Protein AF-A0A1J7IK59-F1 (afdb_monomer_lite)

Foldseek 3Di:
DVQQPDPDAPDWDADPVGDTDHPVQVVCCVVPVDGDDNVPDDNDDDDDPDDPDDPPDDDD

Radius of gyration: 13.58 Å; chains: 1; bounding box: 26×34×31 Å

Organism: NCBI:txid1408157

Structure (mmCIF, N/CA/C/O backbone):
data_AF-A0A1J7IK59-F1
#
_entry.id   AF-A0A1J7IK59-F1
#
loop_
_atom_site.group_PDB
_atom_site.id
_atom_site.type_symbol
_atom_site.label_atom_id
_atom_site.label_alt_id
_atom_site.label_comp_id
_atom_site.label_asym_id
_atom_site.label_entity_id
_atom_site.label_seq_id
_atom_site.pdbx_PDB_ins_code
_atom_site.Cartn_x
_atom_site.Cartn_y
_atom_site.Cartn_z
_atom_site.occupancy
_atom_site.B_iso_or_equiv
_atom_site.auth_se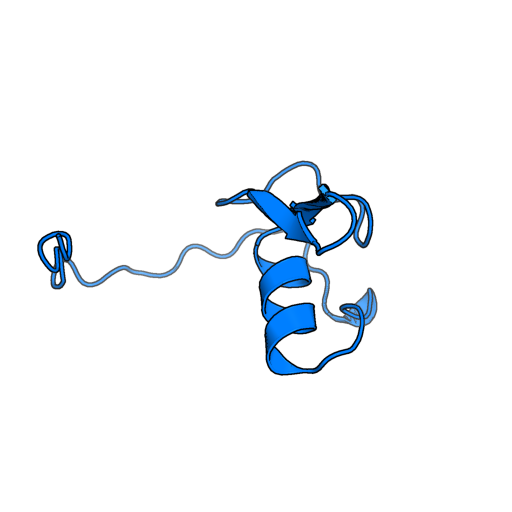q_id
_atom_site.auth_comp_id
_atom_site.auth_asym_id
_atom_site.auth_atom_id
_atom_site.pdbx_PDB_model_num
ATOM 1 N N . CYS A 1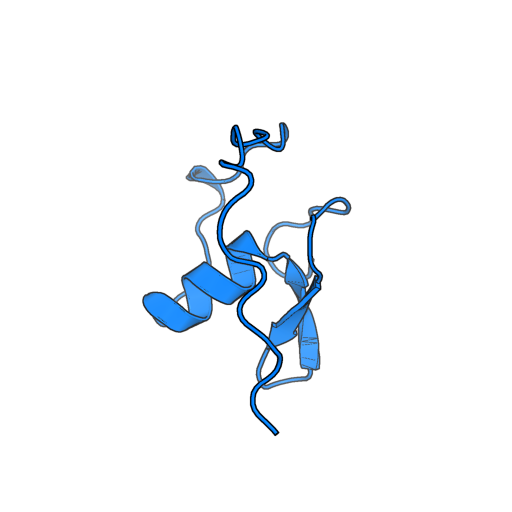 1 ? 4.447 3.847 -0.905 1.00 91.69 1 CYS A N 1
ATOM 2 C CA . CYS A 1 1 ? 3.871 2.961 -1.944 1.00 91.69 1 CYS A CA 1
ATOM 3 C C . CYS A 1 1 ? 4.194 3.575 -3.292 1.00 91.69 1 CYS A C 1
ATOM 5 O O . CYS A 1 1 ? 3.754 4.700 -3.500 1.00 91.69 1 CYS A O 1
ATOM 7 N N . GLY A 1 2 ? 4.930 2.881 -4.162 1.00 91.12 2 GLY A N 1
ATOM 8 C CA . GLY A 1 2 ? 5.324 3.408 -5.477 1.00 91.12 2 GLY A CA 1
ATOM 9 C C . GLY A 1 2 ? 4.142 3.722 -6.402 1.00 91.12 2 GLY A C 1
ATOM 10 O O . GLY A 1 2 ? 4.213 4.642 -7.199 1.00 91.12 2 GLY A O 1
ATOM 11 N N . ASN A 1 3 ? 3.011 3.026 -6.238 1.00 91.38 3 ASN A N 1
ATOM 12 C CA . ASN A 1 3 ? 1.836 3.219 -7.090 1.00 91.38 3 ASN A CA 1
ATOM 13 C C . ASN A 1 3 ? 0.882 4.322 -6.593 1.00 91.38 3 ASN A C 1
ATOM 15 O O . ASN A 1 3 ? 0.575 5.261 -7.316 1.00 91.38 3 ASN A O 1
ATOM 19 N N . CYS A 1 4 ? 0.388 4.212 -5.356 1.00 91.81 4 CYS A N 1
ATOM 20 C CA . CYS A 1 4 ? -0.676 5.093 -4.861 1.00 91.81 4 CYS A CA 1
ATOM 21 C C . CYS A 1 4 ? -0.212 6.140 -3.847 1.00 91.81 4 CYS A C 1
ATOM 23 O O . CYS A 1 4 ? -1.063 6.715 -3.177 1.00 91.81 4 CYS A O 1
ATOM 25 N N . THR A 1 5 ? 1.102 6.310 -3.660 1.00 92.88 5 THR A N 1
ATOM 26 C CA . THR A 1 5 ? 1.752 7.253 -2.723 1.00 92.88 5 THR A CA 1
ATOM 27 C C . THR A 1 5 ? 1.319 7.179 -1.254 1.00 92.88 5 THR A C 1
ATOM 29 O O . THR A 1 5 ? 1.795 7.964 -0.438 1.00 92.88 5 THR A O 1
ATOM 32 N N . THR A 1 6 ? 0.495 6.198 -0.857 1.00 92.00 6 THR A N 1
ATOM 33 C CA . THR A 1 6 ? 0.170 6.013 0.562 1.00 92.00 6 THR A CA 1
ATOM 34 C C . THR A 1 6 ? 1.435 5.743 1.375 1.00 92.00 6 THR A C 1
ATOM 36 O O . THR A 1 6 ? 2.301 4.952 0.968 1.00 92.00 6 THR A O 1
ATOM 39 N N . GLN A 1 7 ? 1.504 6.394 2.533 1.00 92.56 7 GLN A N 1
ATOM 40 C CA . GLN A 1 7 ? 2.533 6.205 3.554 1.00 92.56 7 GLN A CA 1
ATOM 41 C C . GLN A 1 7 ? 2.048 5.282 4.678 1.00 92.56 7 GLN A C 1
ATOM 43 O O . GLN A 1 7 ? 2.850 4.754 5.440 1.00 92.56 7 GLN A O 1
ATOM 48 N N . VAL A 1 8 ? 0.735 5.040 4.756 1.00 92.19 8 VAL A N 1
ATOM 49 C CA . VAL A 1 8 ? 0.123 4.201 5.785 1.00 92.19 8 VAL A CA 1
ATOM 50 C C . VAL A 1 8 ? -0.507 2.982 5.124 1.00 92.19 8 VAL A C 1
ATOM 52 O O . VAL A 1 8 ? -1.307 3.076 4.191 1.00 92.19 8 VAL A O 1
ATOM 55 N N . THR A 1 9 ? -0.131 1.802 5.598 1.00 93.75 9 THR A N 1
ATOM 56 C CA . THR A 1 9 ? -0.706 0.527 5.166 1.00 93.75 9 THR A CA 1
ATOM 57 C C . THR A 1 9 ? -0.553 -0.487 6.295 1.00 93.75 9 THR A C 1
ATOM 59 O O . THR A 1 9 ? 0.471 -0.482 6.973 1.00 93.75 9 THR A O 1
ATOM 62 N N . PRO A 1 10 ? -1.531 -1.381 6.517 1.00 92.12 10 PRO A N 1
ATOM 63 C CA . PRO A 1 10 ? -1.411 -2.417 7.545 1.00 92.12 10 PRO A CA 1
ATOM 64 C C . PRO A 1 10 ? -0.344 -3.474 7.219 1.00 92.12 10 PRO A C 1
ATOM 66 O O . PRO A 1 10 ? 0.060 -4.222 8.101 1.00 92.12 10 PRO A O 1
ATOM 69 N N . LEU A 1 11 ? 0.070 -3.574 5.953 1.00 94.44 11 LEU A N 1
ATOM 70 C CA . LEU A 1 11 ? 1.117 -4.478 5.483 1.00 94.44 11 LEU A CA 1
ATOM 71 C C . LEU A 1 11 ? 1.780 -3.873 4.240 1.00 94.44 11 LEU A C 1
ATOM 73 O O . LEU A 1 11 ? 1.083 -3.404 3.334 1.00 94.44 11 LEU A O 1
ATOM 77 N N . TRP A 1 12 ? 3.107 -3.883 4.196 1.00 95.44 12 TRP A N 1
ATOM 78 C CA . TRP A 1 12 ? 3.876 -3.543 3.001 1.00 95.44 12 TRP A CA 1
ATOM 79 C C . TRP A 1 12 ? 4.111 -4.799 2.163 1.00 95.44 12 TRP A C 1
ATOM 81 O O . TRP A 1 12 ? 4.341 -5.883 2.697 1.00 95.44 12 TRP A O 1
ATOM 91 N N . ARG A 1 13 ? 4.013 -4.659 0.846 1.00 95.75 13 ARG A N 1
ATOM 92 C CA . ARG A 1 13 ? 4.287 -5.700 -0.147 1.00 95.75 13 ARG A CA 1
ATOM 93 C C . ARG A 1 13 ? 5.414 -5.228 -1.061 1.00 95.75 13 ARG A C 1
ATOM 95 O O . ARG A 1 13 ? 5.692 -4.034 -1.120 1.00 95.75 13 ARG A O 1
ATOM 102 N N . ARG A 1 14 ? 6.031 -6.167 -1.769 1.00 94.94 14 ARG A N 1
ATOM 103 C CA . ARG A 1 14 ? 6.974 -5.900 -2.857 1.00 94.94 14 ARG A CA 1
ATOM 104 C C . ARG A 1 14 ? 6.402 -6.475 -4.144 1.00 94.94 14 ARG A C 1
ATOM 106 O O . ARG A 1 14 ? 5.701 -7.490 -4.076 1.00 94.94 14 ARG A O 1
ATOM 113 N N . ASP A 1 15 ? 6.628 -5.809 -5.264 1.00 88.06 15 ASP A N 1
ATOM 114 C CA . ASP A 1 15 ? 6.375 -6.403 -6.576 1.00 88.06 15 ASP A CA 1
ATOM 115 C C . ASP A 1 15 ? 7.555 -7.282 -7.029 1.00 88.06 15 ASP A C 1
ATOM 117 O O . ASP A 1 15 ? 8.437 -7.609 -6.230 1.00 88.06 15 ASP A O 1
ATOM 121 N N . ALA A 1 16 ? 7.520 -7.727 -8.287 1.00 88.25 16 ALA A N 1
ATOM 122 C CA . ALA A 1 16 ? 8.558 -8.574 -8.869 1.00 88.25 16 ALA A CA 1
ATOM 123 C C . ALA A 1 16 ? 9.897 -7.841 -9.058 1.00 88.25 16 ALA A C 1
ATOM 125 O O . ALA A 1 16 ? 10.941 -8.485 -9.032 1.00 88.25 16 ALA A O 1
ATOM 126 N N . GLU A 1 17 ? 9.863 -6.517 -9.212 1.00 89.44 17 GLU A N 1
ATOM 127 C CA . GLU A 1 17 ? 11.047 -5.662 -9.354 1.00 89.44 17 GLU A CA 1
ATOM 128 C C . GLU A 1 17 ? 11.636 -5.274 -7.986 1.00 89.44 17 GLU A C 1
ATOM 130 O O . GLU A 1 17 ? 12.798 -4.895 -7.868 1.00 89.44 17 GLU A O 1
ATOM 135 N N . GLY A 1 18 ? 10.855 -5.465 -6.919 1.00 89.88 18 GLY A N 1
ATOM 136 C CA . GLY A 1 18 ? 11.245 -5.220 -5.537 1.00 89.88 18 GLY A CA 1
ATOM 137 C C . GLY A 1 18 ? 10.708 -3.908 -4.971 1.00 89.88 18 GLY A C 1
ATOM 138 O O . GLY A 1 18 ? 10.992 -3.604 -3.805 1.00 89.88 18 GLY A O 1
ATOM 139 N N . ASP A 1 19 ? 9.900 -3.172 -5.736 1.00 91.19 19 ASP A N 1
ATOM 140 C CA . ASP A 1 19 ? 9.368 -1.876 -5.350 1.00 91.19 19 ASP A CA 1
ATOM 141 C C . ASP A 1 19 ? 8.324 -1.986 -4.230 1.00 91.19 19 ASP A C 1
ATOM 143 O O . ASP A 1 19 ? 7.481 -2.896 -4.200 1.00 91.19 19 ASP A O 1
ATOM 147 N N . PRO A 1 20 ? 8.328 -1.039 -3.273 1.00 94.81 20 PRO A N 1
ATOM 148 C CA . PRO A 1 20 ? 7.423 -1.072 -2.137 1.00 94.81 20 PRO A CA 1
ATOM 149 C C . PRO A 1 20 ? 5.992 -0.674 -2.532 1.00 94.81 20 PRO A C 1
ATOM 151 O O . PRO A 1 20 ? 5.674 0.498 -2.769 1.00 94.81 20 PRO A O 1
ATOM 154 N N . LEU A 1 21 ? 5.070 -1.633 -2.463 1.00 95.81 21 LEU A N 1
ATOM 155 C CA . LEU A 1 21 ? 3.632 -1.441 -2.653 1.00 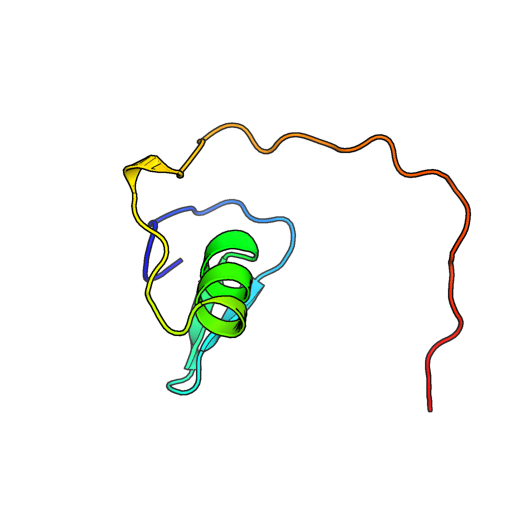95.81 21 LEU A CA 1
ATOM 156 C C . LEU A 1 21 ? 2.864 -1.542 -1.330 1.00 95.81 21 LEU A C 1
ATOM 158 O O . LEU A 1 21 ? 3.221 -2.281 -0.414 1.00 95.81 21 LEU A O 1
ATOM 162 N N . CYS A 1 22 ? 1.754 -0.811 -1.210 1.00 96.38 22 CYS A N 1
ATOM 163 C CA . CYS A 1 22 ? 0.838 -1.010 -0.087 1.00 96.38 22 CYS A CA 1
ATOM 164 C C . CYS A 1 22 ? 0.055 -2.320 -0.245 1.00 96.38 22 CYS A C 1
ATOM 166 O O . CYS A 1 22 ? -0.017 -2.896 -1.334 1.00 96.38 22 CYS A O 1
ATOM 168 N N . ASN A 1 23 ? -0.598 -2.773 0.830 1.00 96.31 23 ASN A N 1
ATOM 169 C CA . ASN A 1 23 ? -1.344 -4.029 0.808 1.00 96.31 23 ASN A CA 1
ATOM 170 C C . ASN A 1 23 ? -2.436 -4.031 -0.271 1.00 96.31 23 ASN A C 1
ATOM 172 O O . ASN A 1 23 ? -2.609 -5.032 -0.955 1.00 96.31 23 ASN A O 1
ATOM 176 N N . ALA A 1 24 ? -3.150 -2.913 -0.437 1.00 94.88 24 ALA A N 1
ATOM 177 C CA . ALA A 1 24 ? -4.215 -2.798 -1.426 1.00 94.88 24 ALA A CA 1
ATOM 178 C C . ALA A 1 24 ? -3.678 -2.855 -2.865 1.00 94.88 24 ALA A C 1
ATOM 180 O O . ALA A 1 24 ? -4.209 -3.614 -3.667 1.00 94.88 24 ALA A O 1
ATOM 181 N N . CYS A 1 25 ? -2.618 -2.103 -3.187 1.00 94.81 25 CYS A N 1
ATOM 182 C CA . CYS A 1 25 ? -2.030 -2.101 -4.531 1.00 94.81 25 CYS A CA 1
ATOM 183 C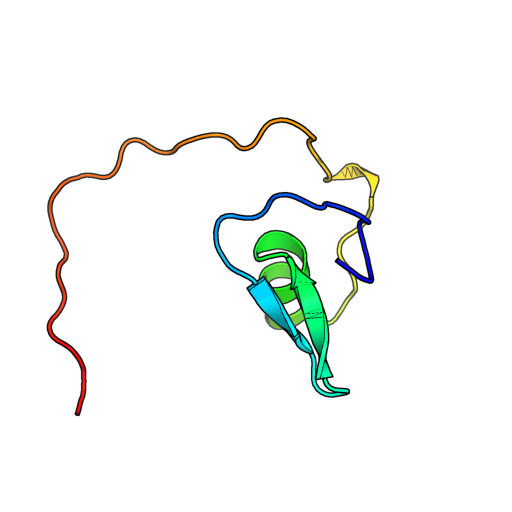 C . CYS A 1 25 ? -1.403 -3.453 -4.880 1.00 94.81 25 CYS A C 1
ATOM 185 O O . CYS A 1 25 ? -1.672 -3.973 -5.955 1.00 94.81 25 CYS A O 1
ATOM 187 N N . GLY A 1 26 ? -0.646 -4.062 -3.961 1.00 95.50 26 GLY A N 1
ATOM 188 C CA . GLY A 1 26 ? -0.033 -5.366 -4.217 1.00 95.50 26 GLY A CA 1
ATOM 189 C C . GLY A 1 26 ? -1.056 -6.500 -4.354 1.00 95.50 26 GLY A C 1
ATOM 190 O O . GLY A 1 26 ? -0.885 -7.380 -5.190 1.00 95.50 26 GLY A O 1
ATOM 191 N N . LEU A 1 27 ? -2.144 -6.481 -3.571 1.00 95.12 27 LEU A N 1
ATOM 192 C CA . LEU A 1 27 ? -3.233 -7.453 -3.737 1.00 95.12 27 LEU A CA 1
ATOM 193 C C . LEU A 1 27 ? -3.989 -7.245 -5.050 1.00 95.12 27 LEU A C 1
ATOM 195 O O . LEU A 1 27 ? -4.287 -8.220 -5.729 1.00 95.12 27 LEU A O 1
ATOM 199 N N . PHE A 1 28 ? -4.279 -5.995 -5.409 1.00 95.56 28 PHE A N 1
ATOM 200 C CA . PHE A 1 28 ? -4.981 -5.678 -6.648 1.00 95.56 28 PHE A CA 1
ATOM 201 C C . PHE A 1 28 ? -4.166 -6.106 -7.873 1.00 95.56 28 PHE A C 1
ATOM 203 O O . PHE A 1 28 ? -4.694 -6.806 -8.730 1.00 95.56 28 PHE A O 1
ATOM 210 N N . LEU A 1 29 ? -2.868 -5.790 -7.895 1.00 94.31 29 LEU A N 1
ATOM 211 C CA . LEU A 1 29 ? -1.956 -6.218 -8.954 1.00 94.31 29 LEU A CA 1
ATOM 212 C C . LEU A 1 29 ? -1.897 -7.746 -9.071 1.00 94.31 29 LEU A C 1
ATOM 214 O O . LEU A 1 29 ? -1.988 -8.279 -10.168 1.00 94.31 29 LEU A O 1
ATOM 218 N N . LYS A 1 30 ? -1.808 -8.465 -7.945 1.00 91.62 30 LYS A N 1
ATOM 219 C CA . LYS A 1 30 ? -1.767 -9.935 -7.951 1.00 91.62 30 LYS A CA 1
ATOM 220 C C . LYS A 1 30 ? -3.065 -10.575 -8.456 1.00 91.62 30 LYS A C 1
ATOM 222 O O . LYS A 1 30 ? -3.007 -11.632 -9.071 1.00 91.62 30 LYS A O 1
ATOM 227 N N . LEU A 1 31 ? -4.221 -9.983 -8.152 1.00 95.12 31 LEU A N 1
ATOM 228 C CA . LEU A 1 31 ? -5.529 -10.536 -8.521 1.00 95.12 31 LEU A CA 1
ATOM 229 C C . LEU A 1 31 ? -5.963 -10.152 -9.940 1.00 95.12 31 LEU A C 1
ATOM 231 O O . LEU A 1 31 ? -6.609 -10.953 -10.604 1.00 95.12 31 LEU A O 1
ATOM 235 N N . HIS A 1 32 ? -5.627 -8.943 -10.390 1.00 95.00 32 HIS A N 1
ATOM 236 C CA . HIS A 1 32 ? -6.117 -8.387 -11.655 1.00 95.00 32 HIS A CA 1
ATOM 237 C C . HIS A 1 32 ? -5.031 -8.223 -12.724 1.00 95.00 32 HIS A C 1
ATOM 239 O O . HIS A 1 32 ? -5.358 -7.908 -13.862 1.00 95.00 32 HIS A O 1
ATOM 245 N N . GLY A 1 33 ? -3.750 -8.384 -12.381 1.00 93.00 33 GLY A N 1
ATOM 246 C CA . GLY A 1 33 ? -2.627 -8.209 -13.311 1.00 93.00 33 GLY A CA 1
ATOM 247 C C . GLY A 1 33 ? -2.361 -6.759 -13.731 1.00 93.00 33 GLY A C 1
ATOM 248 O O . GLY A 1 33 ? -1.431 -6.507 -14.487 1.00 93.00 33 GLY A O 1
ATOM 249 N N . VAL A 1 34 ? -3.145 -5.798 -13.237 1.00 92.62 34 VAL A N 1
ATOM 250 C CA . VAL A 1 34 ? -3.029 -4.373 -13.569 1.00 92.62 34 VAL A CA 1
ATOM 251 C C . VAL A 1 34 ? -2.886 -3.529 -12.309 1.00 92.62 34 VAL A C 1
ATOM 253 O O . VAL A 1 34 ? -3.283 -3.930 -11.213 1.00 92.62 34 VAL A O 1
ATOM 256 N N . MET A 1 35 ? -2.307 -2.340 -12.455 1.00 89.94 35 MET A N 1
ATOM 257 C CA . MET A 1 35 ? -2.110 -1.421 -11.337 1.00 89.94 35 MET A CA 1
ATOM 258 C C . MET A 1 35 ? -3.439 -0.890 -10.797 1.00 89.94 35 MET A C 1
ATOM 260 O O . MET A 1 35 ? -4.385 -0.641 -11.544 1.00 89.94 35 MET A O 1
ATOM 264 N N . ARG A 1 36 ? -3.508 -0.700 -9.473 1.00 93.06 36 ARG A N 1
ATOM 265 C CA . ARG A 1 36 ? -4.722 -0.222 -8.804 1.00 93.06 36 ARG A CA 1
ATOM 266 C C . ARG A 1 36 ? -5.040 1.211 -9.250 1.00 93.06 36 ARG A C 1
ATOM 268 O O . ARG A 1 36 ? -4.219 2.093 -8.998 1.00 93.06 36 ARG A O 1
ATOM 275 N N . PRO A 1 37 ? -6.215 1.477 -9.848 1.00 93.00 37 PRO A N 1
ATOM 276 C CA . PRO A 1 37 ? -6.569 2.826 -10.265 1.00 93.00 37 PRO A CA 1
ATOM 277 C C . PRO A 1 37 ? -6.747 3.744 -9.048 1.00 93.00 37 PRO A C 1
ATOM 279 O O . PRO A 1 37 ? -7.285 3.338 -8.011 1.00 93.00 37 PRO A O 1
ATOM 282 N N . MET A 1 38 ? -6.317 5.002 -9.188 1.00 89.50 38 MET A N 1
ATOM 283 C CA . MET A 1 38 ? -6.361 6.002 -8.111 1.00 89.50 38 MET A CA 1
ATOM 284 C C . MET A 1 38 ? -7.786 6.348 -7.666 1.00 89.50 38 MET A C 1
ATOM 286 O O . MET A 1 38 ? -7.982 6.706 -6.510 1.00 89.50 38 MET A O 1
ATOM 290 N N . SER A 1 39 ? -8.788 6.157 -8.526 1.00 88.44 39 SER A N 1
ATOM 291 C CA . SER A 1 39 ? -10.207 6.352 -8.196 1.00 88.44 39 SER A CA 1
ATOM 292 C C . SER A 1 39 ? -10.698 5.475 -7.040 1.00 88.44 39 SER A C 1
ATOM 294 O O . SER A 1 39 ? -11.618 5.853 -6.324 1.00 88.44 39 SER A O 1
ATOM 296 N N . LEU A 1 40 ? -10.075 4.312 -6.821 1.00 86.06 40 LEU A N 1
ATOM 297 C CA . LEU A 1 40 ? -10.419 3.406 -5.722 1.00 86.06 40 LEU A CA 1
ATOM 298 C C . LEU A 1 40 ? -9.638 3.710 -4.437 1.00 86.06 40 LEU A C 1
ATOM 300 O O . LEU A 1 40 ? -9.848 3.048 -3.414 1.00 86.06 40 LEU A O 1
ATOM 304 N N . ARG A 1 41 ? -8.679 4.642 -4.458 1.00 86.94 41 ARG A N 1
ATOM 305 C CA . ARG A 1 41 ? -7.917 5.014 -3.264 1.00 86.94 41 ARG A CA 1
ATOM 306 C C . ARG A 1 41 ? -8.841 5.726 -2.277 1.00 86.94 41 ARG A C 1
ATOM 308 O O . ARG A 1 41 ? -9.535 6.667 -2.627 1.00 86.94 41 ARG A O 1
ATOM 315 N N . THR A 1 42 ? -8.781 5.299 -1.021 1.00 85.81 42 THR A N 1
ATOM 316 C CA . THR A 1 42 ? -9.375 6.015 0.107 1.00 85.81 42 THR A CA 1
ATOM 317 C C . THR A 1 42 ? -8.259 6.349 1.086 1.00 85.81 42 THR A C 1
ATOM 319 O O . THR A 1 42 ? -7.422 5.489 1.372 1.00 85.81 42 THR A O 1
ATOM 322 N N . ASP A 1 43 ? -8.241 7.572 1.609 1.00 83.12 43 ASP A N 1
ATOM 323 C CA . ASP A 1 43 ? -7.223 7.978 2.589 1.00 83.12 43 ASP A CA 1
ATOM 324 C C . ASP A 1 43 ? -7.506 7.406 3.985 1.00 83.12 43 ASP A C 1
ATOM 326 O O . ASP A 1 43 ? -6.595 7.159 4.774 1.00 83.12 43 ASP A O 1
ATOM 330 N N . VAL A 1 44 ? -8.772 7.095 4.271 1.00 87.69 44 VAL A N 1
ATOM 331 C CA . VAL A 1 44 ? -9.180 6.462 5.527 1.00 87.69 44 VAL A CA 1
ATOM 332 C C . VAL A 1 44 ? -9.062 4.940 5.415 1.00 87.69 44 VAL A C 1
ATOM 334 O O . VAL A 1 44 ? -9.745 4.298 4.612 1.00 87.69 44 VAL A O 1
ATOM 337 N N . ILE A 1 45 ? -8.222 4.336 6.260 1.00 88.06 45 ILE A N 1
ATOM 338 C CA . ILE A 1 45 ? -8.096 2.876 6.367 1.00 88.06 45 ILE A CA 1
ATOM 339 C C . ILE A 1 45 ? -9.247 2.338 7.225 1.00 88.06 45 ILE A C 1
ATOM 341 O O . ILE A 1 45 ? -9.233 2.435 8.454 1.00 88.06 45 ILE A O 1
ATOM 345 N N . LYS A 1 46 ? -10.245 1.721 6.582 1.00 87.44 46 LYS A N 1
ATOM 346 C CA . LYS A 1 46 ? -11.390 1.117 7.277 1.00 87.44 46 LYS A CA 1
ATOM 347 C C . LYS A 1 46 ? -10.967 -0.129 8.065 1.00 87.44 46 LYS A C 1
ATOM 349 O O . LYS A 1 46 ? -10.531 -1.132 7.492 1.00 87.44 46 LYS A O 1
ATOM 354 N N . LYS A 1 47 ? -11.129 -0.086 9.391 1.00 86.25 47 LYS A N 1
ATOM 355 C CA . LYS A 1 47 ? -10.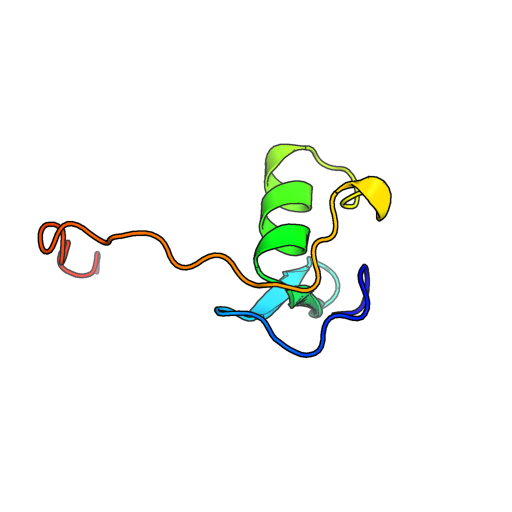949 -1.255 10.265 1.00 86.25 47 LYS A CA 1
ATOM 356 C C . LYS A 1 47 ? -12.129 -2.213 10.070 1.00 86.25 47 LYS A C 1
ATOM 358 O O . LYS A 1 47 ? -13.280 -1.792 10.032 1.00 86.25 47 LYS A O 1
ATOM 363 N N . ARG A 1 48 ? -11.839 -3.507 9.936 1.00 85.00 48 ARG A N 1
ATOM 364 C CA . ARG A 1 48 ? -12.855 -4.572 9.918 1.00 85.00 48 ARG A CA 1
ATOM 365 C C . ARG A 1 48 ? -13.014 -5.130 11.329 1.00 85.00 48 ARG A C 1
ATOM 367 O O . ARG A 1 48 ? -11.999 -5.304 12.006 1.00 85.00 48 ARG A O 1
ATOM 374 N N . ASN A 1 49 ? -14.248 -5.428 11.745 1.00 86.12 49 ASN A N 1
ATOM 375 C CA . ASN A 1 49 ? -14.487 -6.181 12.975 1.00 86.12 49 ASN A CA 1
ATOM 376 C C . ASN A 1 49 ? -13.972 -7.607 12.751 1.00 86.12 49 ASN A C 1
ATOM 378 O O . ASN A 1 49 ? -14.551 -8.363 11.973 1.00 86.12 49 ASN A O 1
ATOM 382 N N . ARG A 1 50 ? -12.813 -7.935 13.327 1.00 80.88 50 ARG A N 1
ATOM 383 C CA . ARG A 1 50 ? -12.223 -9.266 13.179 1.00 80.88 50 ARG A CA 1
ATOM 384 C C . ARG A 1 50 ? -12.934 -10.171 14.176 1.00 80.88 50 ARG A C 1
ATOM 386 O O . ARG A 1 50 ? -12.764 -9.983 15.376 1.00 80.88 50 ARG A O 1
ATOM 393 N N . THR A 1 51 ? -13.707 -11.144 13.703 1.00 77.88 51 THR A N 1
ATOM 394 C CA . THR A 1 51 ? -14.116 -12.264 14.554 1.00 77.88 51 THR A CA 1
ATOM 395 C C . THR A 1 51 ? -12.844 -12.929 15.078 1.00 77.88 51 THR A C 1
ATOM 397 O O . THR A 1 51 ? -11.936 -13.246 14.306 1.00 77.88 51 THR A O 1
ATOM 400 N N . ALA A 1 52 ? -12.729 -13.071 16.398 1.00 65.62 52 ALA A N 1
ATOM 401 C CA . ALA A 1 52 ? -11.583 -13.683 17.065 1.00 65.62 52 ALA A CA 1
ATOM 402 C C . ALA A 1 52 ? -11.573 -15.206 16.835 1.00 65.62 52 ALA A C 1
ATOM 404 O O . ALA A 1 52 ? -11.733 -15.985 17.761 1.00 65.62 52 ALA A O 1
ATOM 405 N N . ALA A 1 53 ? -11.457 -15.647 15.584 1.00 61.88 53 ALA A N 1
ATOM 406 C CA . ALA A 1 53 ? -11.497 -17.056 15.220 1.00 61.88 53 ALA A CA 1
ATOM 407 C C . ALA A 1 53 ? -10.829 -17.260 13.856 1.00 61.88 53 ALA A C 1
ATOM 409 O O . ALA A 1 53 ? -11.486 -17.218 12.823 1.00 61.88 53 ALA A O 1
ATOM 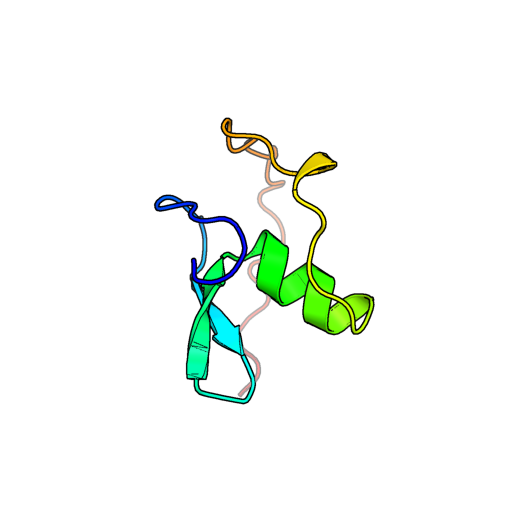410 N N . ALA A 1 54 ? -9.502 -17.394 13.884 1.00 59.66 54 ALA A N 1
ATOM 411 C CA . ALA A 1 54 ? -8.667 -18.160 12.949 1.00 59.66 54 ALA A CA 1
ATOM 412 C C . ALA A 1 54 ? -7.197 -17.765 13.171 1.00 59.66 54 ALA A C 1
ATOM 414 O O . ALA A 1 54 ? -6.527 -17.238 12.284 1.00 59.66 54 ALA A O 1
ATOM 415 N N . ARG A 1 55 ? -6.653 -18.019 14.370 1.00 55.97 55 ARG A N 1
ATOM 416 C CA . ARG A 1 55 ? -5.205 -18.257 14.477 1.00 55.97 55 ARG A CA 1
ATOM 417 C C . ARG A 1 55 ? -4.967 -19.637 13.862 1.00 55.97 55 ARG A C 1
ATOM 419 O O . ARG A 1 55 ? -4.811 -20.611 14.585 1.00 55.97 55 ARG A O 1
ATOM 426 N N . SER A 1 56 ? -5.041 -19.741 12.534 1.00 59.19 56 SER A N 1
ATOM 427 C CA . SER A 1 56 ? -4.562 -20.926 11.834 1.00 59.19 56 SER A CA 1
ATOM 428 C C . SER A 1 56 ? -3.052 -20.947 12.023 1.00 59.19 56 SER A C 1
ATOM 430 O O . SER A 1 56 ? -2.327 -20.129 11.455 1.00 59.19 56 SER A O 1
ATOM 432 N N . THR A 1 57 ? -2.637 -21.818 12.934 1.00 56.31 57 THR A N 1
ATOM 433 C CA . THR A 1 57 ? -1.309 -22.406 13.068 1.00 56.31 57 THR A CA 1
ATOM 434 C C . THR A 1 57 ? -0.501 -22.319 11.776 1.00 56.31 57 THR A C 1
ATOM 436 O O . THR A 1 57 ? -0.965 -22.699 10.700 1.00 56.31 57 THR A O 1
ATOM 439 N N . GLY A 1 58 ? 0.715 -21.781 11.899 1.00 53.47 58 GLY A N 1
ATOM 440 C CA . GLY A 1 58 ? 1.681 -21.709 10.814 1.00 53.47 58 GLY A CA 1
ATOM 441 C C . GLY A 1 58 ? 1.816 -23.054 10.105 1.00 53.47 58 GLY A C 1
ATOM 442 O O . GLY A 1 58 ? 2.006 -24.091 10.741 1.00 53.47 58 GLY A O 1
ATOM 443 N N . ARG A 1 59 ? 1.708 -23.023 8.777 1.00 52.00 59 ARG A N 1
ATOM 444 C CA . ARG A 1 59 ? 2.176 -24.120 7.935 1.00 52.00 59 ARG A CA 1
ATOM 445 C C . ARG A 1 59 ? 3.705 -24.065 7.951 1.00 52.00 59 ARG A C 1
ATOM 447 O O . ARG A 1 59 ? 4.268 -23.022 7.622 1.00 52.00 59 ARG A O 1
ATOM 454 N N . LYS A 1 60 ? 4.298 -25.154 8.450 1.00 41.53 60 LYS A N 1
ATOM 455 C CA . LYS A 1 60 ? 5.716 -25.510 8.318 1.00 41.53 60 LYS A CA 1
ATOM 456 C C . LYS A 1 60 ? 6.166 -25.429 6.864 1.00 41.53 60 LYS A C 1
ATOM 458 O O . LYS A 1 60 ? 5.314 -25.704 5.988 1.00 41.53 60 LYS A O 1
#

Secondary structure (DSSP, 8-state):
-TTT--S--SSEEE-SS--EEEHHHHHHHHHHSSPPPGGG--SS-PPP---S--------

pLDDT: mean 85.84, std 13.28, range [41.53, 96.38]

InterPro domains:
  IPR000679 Zinc finger, GATA-type [PF00320] (1-35)
  IPR000679 Zinc finger, GATA-type [PS00344] (1-25)
  IPR000679 Zinc finger, GATA-type [PS50114] (1-48)
  IPR000679 Zinc finger, GATA-type [SM00401] (1-45)
  IPR000679 Zinc finger, GATA-type [cd00202] (1-50)
  IPR013088 Zinc finger, NHR/GATA-type [G3DSA:3.30.50.10] (1-54)
  IPR039355 Transcription factor GATA [PTHR10071] (1-52)

Sequence (60 aa):
CGNCTTQVTPLWRRDAEGDPLCNACGLFLKLHGVMRPMSLRTDVIKKRNRTAAARSTGRK